Protein AF-A0A7C7U521-F1 (afdb_monomer_lite)

Sequence (117 aa):
MDLGTIIGLVLGFGLIGGTIAATMVNQRLPIVVGAIKFGMQAFFDRSTDKTEMVPLIIDLAAKARKEGLVALEGEQIDDPFMARGVRMGVDGLSPELIKETLAGELAALKNRRPLHF

Structure (mmCIF, N/CA/C/O backbone):
data_AF-A0A7C7U521-F1
#
_entry.id   AF-A0A7C7U521-F1
#
loop_
_atom_site.group_PDB
_atom_site.id
_atom_site.type_symbol
_atom_site.label_atom_id
_atom_site.label_alt_id
_atom_site.label_comp_id
_atom_site.label_asym_id
_atom_site.label_entity_id
_atom_site.label_seq_id
_atom_site.pdbx_PDB_ins_code
_atom_site.Cartn_x
_atom_site.Cartn_y
_atom_site.Cartn_z
_atom_site.occupancy
_atom_site.B_iso_or_equiv
_atom_site.auth_seq_id
_atom_site.auth_comp_id
_atom_site.auth_asym_id
_atom_site.auth_atom_id
_atom_site.pdbx_PDB_model_num
ATOM 1 N N . MET A 1 1 ? 12.905 -4.778 -55.182 1.00 66.88 1 MET A 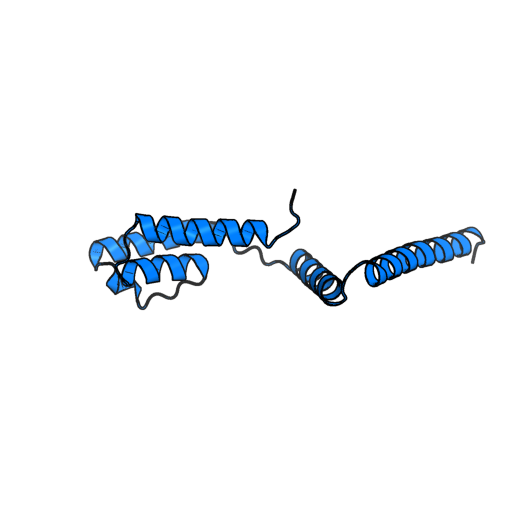N 1
ATOM 2 C CA . MET A 1 1 ? 13.378 -4.142 -53.938 1.00 66.88 1 MET A CA 1
ATOM 3 C C . MET A 1 1 ? 14.299 -3.021 -54.338 1.00 66.88 1 MET A C 1
ATOM 5 O O . MET A 1 1 ? 15.347 -3.268 -54.922 1.00 66.88 1 MET A O 1
ATOM 9 N N . ASP A 1 2 ? 13.847 -1.807 -54.099 1.00 86.50 2 ASP A N 1
ATOM 10 C CA . ASP A 1 2 ? 14.539 -0.575 -54.431 1.00 86.50 2 ASP A CA 1
ATOM 11 C C . ASP A 1 2 ? 15.672 -0.383 -53.414 1.00 86.50 2 ASP A C 1
ATOM 13 O O . ASP A 1 2 ? 15.559 -0.778 -52.250 1.00 86.50 2 ASP A O 1
ATOM 17 N N . LEU A 1 3 ? 16.788 0.210 -53.838 1.00 79.00 3 LEU A N 1
ATOM 18 C CA . LEU A 1 3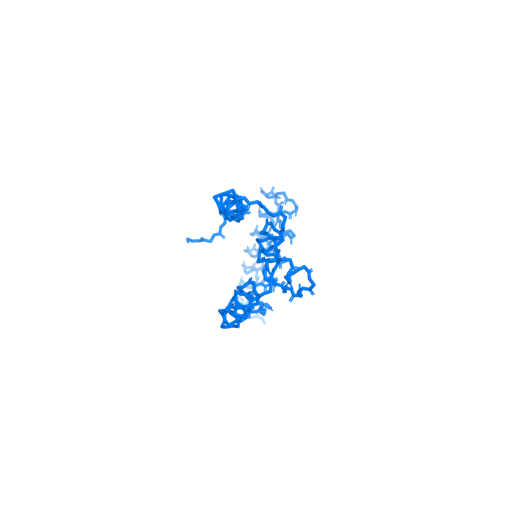 ? 17.966 0.401 -52.983 1.00 79.00 3 LEU A CA 1
ATOM 19 C C . LEU A 1 3 ? 17.623 1.153 -51.679 1.00 79.00 3 LEU A C 1
ATOM 21 O O . LEU A 1 3 ? 18.174 0.852 -50.621 1.00 79.00 3 LEU A O 1
ATOM 25 N N . GLY A 1 4 ? 16.647 2.066 -51.736 1.00 84.25 4 GLY A N 1
ATOM 26 C CA . GLY A 1 4 ? 16.119 2.773 -50.568 1.00 84.25 4 GLY A CA 1
ATOM 27 C C . GLY A 1 4 ? 15.423 1.862 -49.550 1.00 84.25 4 GLY A C 1
ATOM 28 O O . GLY A 1 4 ? 15.596 2.055 -48.348 1.00 84.25 4 GLY A O 1
ATOM 29 N N . THR A 1 5 ? 14.706 0.824 -49.996 1.00 82.62 5 THR A N 1
ATOM 30 C CA . THR A 1 5 ? 14.050 -0.147 -49.103 1.00 82.62 5 THR A CA 1
ATOM 31 C C . THR A 1 5 ? 15.076 -0.995 -48.356 1.00 82.62 5 THR A C 1
ATOM 33 O O . THR A 1 5 ? 14.905 -1.274 -47.173 1.00 82.62 5 THR A O 1
ATOM 36 N N . ILE A 1 6 ? 16.162 -1.385 -49.032 1.00 84.31 6 ILE A N 1
ATOM 37 C CA . ILE A 1 6 ? 17.229 -2.206 -48.442 1.00 84.31 6 ILE A CA 1
ATOM 38 C C . ILE A 1 6 ? 17.965 -1.412 -47.359 1.00 84.31 6 ILE A C 1
ATOM 40 O O . ILE A 1 6 ? 18.149 -1.907 -46.249 1.00 84.31 6 ILE A O 1
ATOM 44 N N . ILE A 1 7 ? 18.326 -0.160 -47.650 1.00 86.06 7 ILE A N 1
ATOM 45 C CA . ILE A 1 7 ? 19.000 0.719 -46.687 1.00 86.06 7 ILE A CA 1
ATOM 46 C C . ILE A 1 7 ? 18.082 1.014 -45.494 1.00 86.06 7 ILE A C 1
ATOM 48 O O . ILE A 1 7 ? 18.517 0.902 -44.350 1.00 86.06 7 ILE A O 1
ATOM 52 N N . GLY A 1 8 ? 16.803 1.318 -45.740 1.00 83.81 8 GLY A N 1
ATOM 53 C CA . GLY A 1 8 ? 15.828 1.546 -44.671 1.00 83.81 8 GLY A CA 1
ATOM 54 C C . GLY A 1 8 ? 15.668 0.339 -43.742 1.00 83.81 8 GLY A C 1
ATOM 55 O O . GLY A 1 8 ? 15.638 0.496 -42.522 1.00 83.81 8 GLY A O 1
ATOM 56 N N . LEU A 1 9 ? 15.636 -0.873 -44.303 1.00 85.94 9 LEU A N 1
ATOM 57 C CA . LEU A 1 9 ? 15.473 -2.106 -43.533 1.00 85.94 9 LEU A CA 1
ATOM 58 C C . LEU A 1 9 ? 16.724 -2.434 -42.706 1.00 85.94 9 LEU A C 1
ATOM 60 O O . LEU A 1 9 ? 16.603 -2.753 -41.524 1.00 85.94 9 LEU A O 1
ATOM 64 N N . VAL A 1 10 ? 17.922 -2.291 -43.283 1.00 87.31 10 VAL A N 1
ATOM 65 C CA . VAL A 1 10 ? 19.196 -2.533 -42.580 1.00 87.31 10 VAL A CA 1
ATOM 66 C C . VAL A 1 10 ? 19.397 -1.543 -41.430 1.00 87.31 10 VAL A C 1
ATOM 68 O O . VAL A 1 10 ? 19.738 -1.954 -40.320 1.00 87.31 10 VAL A O 1
ATOM 71 N N . LEU A 1 11 ? 19.147 -0.250 -41.664 1.00 88.00 11 LEU A N 1
ATOM 72 C CA . LEU A 1 11 ? 19.293 0.780 -40.632 1.00 88.00 11 LEU A CA 1
ATOM 73 C C . LEU A 1 11 ? 18.259 0.619 -39.515 1.00 88.00 11 LEU A C 1
ATOM 75 O O . LEU A 1 11 ? 18.613 0.714 -38.341 1.00 88.00 11 LEU A O 1
ATOM 79 N N . GLY A 1 12 ? 17.003 0.322 -39.862 1.00 86.88 12 GLY A N 1
ATOM 80 C CA . GLY A 1 12 ? 15.947 0.081 -38.880 1.00 86.88 12 GLY A CA 1
ATOM 81 C C . GLY A 1 12 ? 16.266 -1.110 -37.978 1.00 86.88 12 GLY A C 1
ATOM 82 O O . GLY A 1 12 ? 16.224 -0.992 -36.754 1.00 86.88 12 GLY A O 1
ATOM 83 N N . PHE A 1 13 ? 16.660 -2.243 -38.565 1.00 88.25 13 PHE A N 1
ATOM 84 C CA . PHE A 1 13 ? 16.973 -3.446 -37.794 1.00 88.25 13 PHE A CA 1
ATOM 85 C C . PHE A 1 13 ? 18.235 -3.277 -36.938 1.00 88.25 13 PHE A C 1
ATOM 87 O O . PHE A 1 13 ? 18.264 -3.720 -35.791 1.00 88.25 13 PHE A O 1
ATOM 94 N N . GLY A 1 14 ? 19.258 -2.590 -37.456 1.00 87.81 14 GLY A N 1
ATOM 95 C CA . GLY A 1 14 ? 20.489 -2.299 -36.720 1.00 87.81 14 GLY A CA 1
ATOM 96 C C . GLY A 1 14 ? 20.278 -1.348 -35.542 1.00 87.81 14 GLY A C 1
ATOM 97 O O . GLY A 1 14 ? 20.811 -1.586 -34.461 1.00 87.81 14 GLY A O 1
ATOM 98 N N . LEU A 1 15 ? 19.462 -0.304 -35.712 1.00 87.12 15 LEU A N 1
ATOM 99 C CA . LEU A 1 15 ? 19.155 0.649 -34.644 1.00 87.12 15 LEU A CA 1
ATOM 100 C C . LEU A 1 15 ? 18.321 -0.005 -33.531 1.00 87.12 15 LEU A C 1
ATOM 102 O O . LEU A 1 15 ? 18.640 0.133 -32.349 1.00 87.12 15 LEU A O 1
ATOM 106 N N . ILE A 1 16 ? 17.283 -0.761 -33.901 1.00 86.12 16 ILE A N 1
ATOM 107 C CA . ILE A 1 16 ? 16.421 -1.464 -32.940 1.00 86.12 16 ILE A CA 1
ATOM 108 C C . ILE A 1 16 ? 17.210 -2.578 -32.238 1.00 86.12 16 ILE A C 1
ATOM 110 O O . ILE A 1 16 ? 17.218 -2.661 -31.013 1.00 86.12 16 ILE A O 1
ATOM 114 N N . GLY A 1 17 ? 17.947 -3.399 -32.987 1.00 85.00 17 GLY A N 1
ATOM 115 C CA . GLY A 1 17 ? 18.778 -4.459 -32.415 1.00 85.00 17 GLY A CA 1
ATOM 116 C C . GLY A 1 17 ? 19.901 -3.920 -31.524 1.00 85.00 17 GLY A C 1
ATOM 117 O O . GLY A 1 17 ? 20.124 -4.440 -30.433 1.00 85.00 17 GLY A O 1
ATOM 118 N N . GLY A 1 18 ? 20.569 -2.844 -31.946 1.00 84.31 18 GLY A N 1
ATOM 119 C CA . GLY A 1 18 ? 21.657 -2.211 -31.201 1.00 84.31 18 GLY A CA 1
ATOM 120 C C . GLY A 1 18 ? 21.197 -1.591 -29.883 1.00 84.31 18 GLY A C 1
ATOM 121 O O . GLY A 1 18 ? 21.851 -1.771 -28.859 1.00 84.31 18 GLY A O 1
ATOM 122 N N . THR A 1 19 ? 20.043 -0.921 -29.876 1.00 81.38 19 THR A N 1
ATOM 123 C CA . THR A 1 19 ? 19.459 -0.347 -28.652 1.00 81.38 19 THR A CA 1
ATOM 124 C C . THR A 1 19 ? 19.005 -1.426 -27.670 1.00 81.38 19 THR A C 1
ATOM 126 O O . THR A 1 19 ? 19.264 -1.300 -26.472 1.00 81.38 19 THR A O 1
ATOM 129 N N . ILE A 1 20 ? 18.416 -2.526 -28.154 1.00 81.88 20 ILE A N 1
ATOM 130 C CA . ILE A 1 20 ? 18.053 -3.681 -27.317 1.00 81.88 20 ILE A CA 1
ATOM 131 C C . ILE A 1 20 ? 19.310 -4.335 -26.727 1.00 81.88 20 ILE A C 1
ATOM 133 O O . ILE A 1 20 ? 19.381 -4.542 -25.515 1.00 81.88 20 ILE A O 1
ATOM 137 N N . ALA A 1 21 ? 20.326 -4.604 -27.551 1.00 81.75 21 ALA A N 1
ATOM 138 C CA . ALA A 1 21 ? 21.574 -5.227 -27.113 1.00 81.75 21 ALA A CA 1
ATOM 139 C C . ALA A 1 21 ? 22.333 -4.354 -26.099 1.00 81.75 21 ALA A C 1
ATOM 141 O O . ALA A 1 21 ? 22.745 -4.847 -25.049 1.00 81.75 21 ALA A O 1
ATOM 142 N N . ALA A 1 22 ? 22.457 -3.049 -26.359 1.00 80.81 22 ALA A N 1
ATOM 143 C CA . ALA A 1 22 ? 23.081 -2.103 -25.435 1.00 80.81 22 ALA A CA 1
ATOM 144 C C . ALA A 1 22 ? 22.330 -2.036 -24.095 1.00 80.81 22 ALA A C 1
ATOM 146 O O . ALA A 1 22 ? 22.951 -2.004 -23.031 1.00 80.81 22 ALA A O 1
ATOM 147 N N . THR A 1 23 ? 20.995 -2.081 -24.134 1.00 77.12 23 THR A N 1
ATOM 148 C CA . THR A 1 23 ? 20.158 -2.102 -22.927 1.00 77.12 23 THR A CA 1
ATOM 149 C C . THR A 1 23 ? 20.352 -3.396 -22.134 1.00 77.12 23 THR A C 1
ATOM 151 O O . THR A 1 23 ? 20.495 -3.341 -20.915 1.00 77.12 23 THR A O 1
ATOM 154 N N . MET A 1 24 ? 20.427 -4.552 -22.801 1.00 76.00 24 MET A N 1
ATOM 155 C CA . MET A 1 24 ? 20.650 -5.853 -22.155 1.00 76.00 24 MET A CA 1
ATOM 156 C C . MET A 1 24 ? 22.048 -6.008 -21.543 1.00 76.00 24 MET A C 1
ATOM 158 O O . MET A 1 24 ? 22.185 -6.692 -20.534 1.00 76.00 24 MET A O 1
ATOM 162 N N . VAL A 1 25 ? 23.078 -5.388 -22.128 1.00 79.06 25 VAL A N 1
ATOM 163 C CA . VAL A 1 25 ? 24.447 -5.409 -21.578 1.00 79.06 25 VAL A CA 1
ATOM 164 C C . VAL A 1 25 ? 24.581 -4.464 -20.382 1.00 79.06 25 VAL A C 1
ATOM 166 O O . VAL A 1 25 ? 25.272 -4.784 -19.417 1.00 79.06 25 VAL A O 1
ATOM 169 N N . ASN A 1 26 ? 23.916 -3.307 -20.426 1.00 76.81 26 ASN A N 1
ATOM 170 C CA . ASN A 1 26 ? 24.044 -2.275 -19.396 1.00 76.81 26 ASN A CA 1
ATOM 171 C C . ASN A 1 26 ? 23.097 -2.485 -18.197 1.00 76.81 26 ASN A C 1
ATOM 173 O O . ASN A 1 26 ? 23.316 -1.929 -17.123 1.00 76.81 26 ASN A O 1
ATOM 177 N N . GLN A 1 27 ? 22.024 -3.267 -18.359 1.00 75.00 27 GLN A N 1
ATOM 178 C CA . GLN A 1 27 ? 21.024 -3.505 -17.316 1.00 75.00 27 GLN A CA 1
ATOM 179 C C . GLN A 1 27 ? 21.018 -4.961 -16.862 1.00 75.00 27 GLN A C 1
ATOM 181 O O . GLN A 1 27 ? 21.150 -5.893 -17.650 1.00 75.00 27 GLN A O 1
ATOM 186 N N . ARG A 1 28 ? 20.799 -5.179 -15.562 1.00 73.31 28 ARG A N 1
ATOM 187 C CA . ARG A 1 28 ? 20.625 -6.533 -15.025 1.00 73.31 28 ARG A CA 1
ATOM 188 C C . ARG A 1 28 ? 19.392 -7.167 -15.684 1.00 73.31 28 ARG A C 1
ATOM 190 O O . ARG A 1 28 ? 18.325 -6.557 -15.669 1.00 73.31 28 ARG A O 1
ATOM 197 N N . LEU A 1 29 ? 19.511 -8.404 -16.178 1.00 70.50 29 LEU A N 1
ATOM 198 C CA . LEU A 1 29 ? 18.420 -9.175 -16.810 1.00 70.50 29 LEU A CA 1
ATOM 199 C C . LEU A 1 29 ? 17.041 -9.077 -16.108 1.00 70.50 29 LEU A C 1
ATOM 201 O O . LEU A 1 29 ? 16.041 -8.948 -16.817 1.00 70.50 29 LEU A O 1
ATOM 205 N N . PRO A 1 30 ? 16.934 -9.057 -14.760 1.00 71.69 30 PRO A N 1
ATOM 206 C CA . PRO A 1 30 ? 15.646 -8.891 -14.078 1.00 71.69 30 PRO A CA 1
ATOM 207 C C . PRO A 1 30 ? 14.925 -7.570 -14.398 1.00 71.69 30 PRO A C 1
ATOM 209 O O . PRO A 1 30 ? 13.697 -7.527 -14.413 1.00 71.69 30 PRO A O 1
ATOM 212 N N . ILE A 1 31 ? 15.673 -6.498 -14.673 1.00 72.56 31 ILE A N 1
ATOM 213 C CA . ILE A 1 31 ? 15.139 -5.159 -14.964 1.00 72.56 31 ILE A CA 1
ATOM 214 C C . ILE A 1 31 ? 14.502 -5.136 -16.357 1.00 72.56 31 ILE A C 1
ATOM 216 O O . ILE A 1 31 ? 13.408 -4.603 -16.521 1.00 72.56 31 ILE A O 1
ATOM 220 N N . VAL A 1 32 ? 15.144 -5.769 -17.345 1.00 78.19 32 VAL A N 1
ATOM 221 C CA . VAL A 1 32 ? 14.653 -5.834 -18.734 1.00 78.19 32 VAL A CA 1
ATOM 222 C C . VAL A 1 32 ? 13.343 -6.620 -18.815 1.00 78.19 32 VAL A C 1
ATOM 224 O O . VAL A 1 32 ? 12.377 -6.163 -19.423 1.00 78.19 32 VAL A O 1
ATOM 227 N N . VAL A 1 33 ? 13.273 -7.773 -18.143 1.00 77.75 33 VAL A N 1
ATOM 228 C CA . VAL A 1 33 ? 12.045 -8.585 -18.077 1.00 77.75 33 VAL A CA 1
ATOM 229 C C . VAL A 1 33 ? 10.923 -7.832 -17.355 1.00 77.75 33 VAL A C 1
ATOM 231 O O . VAL A 1 33 ? 9.777 -7.847 -17.807 1.00 77.75 33 VAL A O 1
ATOM 234 N N . GLY A 1 34 ? 11.250 -7.124 -16.268 1.00 76.88 34 GLY A N 1
ATOM 235 C CA . GLY A 1 34 ? 10.307 -6.245 -15.577 1.00 76.88 34 GLY A CA 1
ATOM 236 C C . GLY A 1 34 ? 9.755 -5.154 -16.496 1.00 76.88 34 GLY A C 1
ATOM 237 O O . GLY A 1 34 ? 8.542 -4.982 -16.571 1.00 76.88 34 GLY A O 1
ATOM 238 N N . ALA A 1 35 ? 10.619 -4.469 -17.246 1.00 76.06 35 ALA A N 1
ATOM 239 C CA . ALA A 1 35 ? 10.234 -3.390 -18.155 1.00 76.06 35 ALA A CA 1
ATOM 240 C C . ALA A 1 35 ? 9.270 -3.851 -19.261 1.00 76.06 35 ALA A C 1
ATOM 242 O O . ALA A 1 35 ? 8.288 -3.163 -19.532 1.00 76.06 35 ALA A O 1
ATOM 243 N N . ILE A 1 36 ? 9.485 -5.033 -19.850 1.00 79.50 36 ILE A N 1
ATOM 244 C CA . ILE A 1 36 ? 8.562 -5.606 -20.848 1.00 79.50 36 ILE A CA 1
ATOM 245 C C . ILE A 1 36 ? 7.194 -5.896 -20.217 1.00 79.50 36 ILE A C 1
ATOM 247 O O . ILE A 1 36 ? 6.160 -5.565 -20.796 1.00 79.50 36 ILE A O 1
ATOM 251 N N . LYS A 1 37 ? 7.176 -6.472 -19.007 1.00 76.88 37 LYS A N 1
ATOM 252 C CA . LYS A 1 37 ? 5.934 -6.756 -18.274 1.00 76.88 37 LYS A CA 1
ATOM 253 C C . LYS A 1 37 ? 5.167 -5.475 -17.935 1.00 76.88 37 LYS A C 1
ATOM 255 O O . LYS A 1 37 ? 3.954 -5.439 -18.118 1.00 76.88 37 LYS A O 1
ATOM 260 N N . PHE A 1 38 ? 5.857 -4.429 -17.481 1.00 73.00 38 PHE A N 1
ATOM 261 C CA . PHE A 1 38 ? 5.244 -3.125 -17.214 1.00 73.00 38 PHE A CA 1
ATOM 262 C C . PHE A 1 38 ? 4.749 -2.446 -18.490 1.00 73.00 38 PHE A C 1
ATOM 264 O O . PHE A 1 38 ? 3.662 -1.882 -18.480 1.00 73.00 38 PHE A O 1
ATOM 271 N N . GLY A 1 39 ? 5.502 -2.537 -19.590 1.00 79.19 39 GLY A N 1
ATOM 272 C CA . GLY A 1 39 ? 5.074 -2.030 -20.892 1.00 79.19 39 GLY A CA 1
ATOM 273 C C . GLY A 1 39 ? 3.775 -2.692 -21.345 1.00 79.19 39 GLY A C 1
ATOM 274 O O . GLY A 1 39 ? 2.803 -2.005 -21.634 1.00 79.19 39 GLY A O 1
ATOM 275 N N . MET A 1 40 ? 3.719 -4.025 -21.303 1.00 76.25 40 MET A N 1
ATOM 276 C CA . MET A 1 40 ? 2.491 -4.781 -21.567 1.00 76.25 40 MET A CA 1
ATOM 277 C C . MET A 1 40 ? 1.351 -4.352 -20.636 1.00 76.25 40 MET A C 1
ATOM 279 O O . MET A 1 40 ? 0.248 -4.097 -21.102 1.00 76.25 40 MET A O 1
ATOM 283 N N . GLN A 1 41 ? 1.610 -4.216 -19.334 1.00 73.94 41 GLN A N 1
ATOM 284 C CA . GLN A 1 41 ? 0.594 -3.768 -18.385 1.00 73.94 41 GLN A CA 1
ATOM 285 C C . GLN A 1 41 ? 0.068 -2.367 -18.717 1.00 73.94 41 GLN A C 1
ATOM 287 O O . GLN A 1 41 ? -1.133 -2.175 -18.659 1.00 73.94 41 GLN A O 1
ATOM 292 N N . ALA A 1 42 ? 0.917 -1.422 -19.125 1.00 75.44 42 ALA A N 1
ATOM 293 C CA . ALA A 1 42 ? 0.497 -0.072 -19.502 1.00 75.44 42 ALA A CA 1
ATOM 294 C C . ALA A 1 42 ? -0.379 -0.045 -20.769 1.00 75.44 42 ALA A C 1
ATOM 296 O O . ALA A 1 42 ? -1.294 0.767 -20.862 1.00 75.44 42 ALA A O 1
ATOM 297 N N . PHE A 1 43 ? -0.131 -0.941 -21.731 1.00 75.88 43 PHE A N 1
ATOM 298 C CA . PHE A 1 43 ? -0.975 -1.081 -22.926 1.00 75.88 43 PHE A CA 1
ATOM 299 C C . PHE A 1 43 ? -2.313 -1.781 -22.648 1.00 75.88 43 PHE A C 1
ATOM 301 O O . PHE A 1 43 ? -3.278 -1.552 -23.373 1.00 75.88 43 PHE A O 1
ATOM 308 N N . PHE A 1 44 ? -2.375 -2.626 -21.617 1.00 69.75 44 PHE A N 1
ATOM 309 C CA . PHE A 1 44 ? -3.564 -3.398 -21.244 1.00 69.75 44 PHE A CA 1
ATOM 310 C C . PHE A 1 44 ? -4.245 -2.902 -19.961 1.00 69.75 44 PHE A C 1
ATOM 312 O O . PHE A 1 44 ? -5.138 -3.587 -19.455 1.00 69.75 44 PHE A O 1
ATOM 319 N N . ASP A 1 45 ? -3.829 -1.759 -19.410 1.00 59.94 45 ASP A N 1
ATOM 320 C CA . ASP A 1 45 ? -4.224 -1.374 -18.059 1.00 59.94 45 ASP A CA 1
ATOM 321 C C . ASP A 1 45 ? -5.734 -1.136 -17.998 1.00 59.94 45 ASP A C 1
ATOM 323 O O . ASP A 1 45 ? -6.283 -0.221 -18.620 1.00 59.94 45 ASP A O 1
ATOM 327 N N . ARG A 1 46 ? -6.419 -1.977 -17.220 1.00 55.22 46 ARG A N 1
ATOM 328 C CA . ARG A 1 46 ? -7.760 -1.669 -16.740 1.00 55.22 46 ARG A CA 1
ATOM 329 C C . ARG A 1 46 ? -7.561 -0.626 -15.659 1.00 55.22 46 ARG A C 1
ATOM 331 O O . ARG A 1 46 ? -7.289 -0.981 -14.518 1.00 55.22 46 ARG A O 1
ATOM 338 N N . SER A 1 47 ? -7.665 0.645 -16.033 1.00 55.78 47 SER A N 1
ATOM 339 C CA . SER A 1 47 ? -7.796 1.741 -15.077 1.00 55.78 47 SER A CA 1
ATOM 340 C C . SER A 1 47 ? -8.856 1.349 -14.049 1.00 55.78 47 SER A C 1
ATOM 342 O O . SER A 1 47 ? -10.041 1.369 -14.372 1.00 55.78 47 SER A O 1
ATOM 344 N N . THR A 1 48 ? -8.443 0.959 -12.839 1.00 55.56 48 THR A N 1
ATOM 345 C CA . THR A 1 48 ? -9.353 0.811 -11.702 1.00 55.56 48 THR A CA 1
ATOM 346 C C . THR A 1 48 ? -10.105 2.125 -11.593 1.00 55.56 48 THR A C 1
ATOM 348 O O . THR A 1 48 ? -9.483 3.181 -11.432 1.00 55.56 48 THR A O 1
ATOM 351 N N . ASP A 1 49 ? -11.415 2.076 -11.806 1.00 57.75 49 ASP A N 1
ATOM 352 C CA . ASP A 1 49 ? -12.237 3.266 -11.923 1.00 57.75 49 ASP A CA 1
ATOM 353 C C . ASP A 1 49 ? -12.224 3.994 -10.576 1.00 57.75 49 ASP A C 1
ATOM 355 O O . ASP A 1 49 ? -12.855 3.585 -9.602 1.00 57.75 49 ASP A O 1
ATOM 359 N N . LYS A 1 50 ? -11.429 5.066 -10.492 1.00 61.16 50 LYS A N 1
ATOM 360 C CA . LYS A 1 50 ? -11.249 5.852 -9.261 1.00 61.16 50 LYS A CA 1
ATOM 361 C C . LYS A 1 50 ? -12.577 6.428 -8.758 1.00 61.16 50 LYS A C 1
ATOM 363 O O . LYS A 1 50 ? -12.661 6.839 -7.602 1.00 61.16 50 LYS A O 1
ATOM 368 N N . THR A 1 51 ? -13.588 6.461 -9.622 1.00 68.00 51 THR A N 1
ATOM 369 C CA . THR A 1 51 ? -14.926 6.987 -9.369 1.00 68.00 51 THR A CA 1
ATOM 370 C C . THR A 1 51 ? -15.676 6.188 -8.300 1.00 68.00 51 THR A C 1
ATOM 372 O O . THR A 1 51 ? -16.396 6.784 -7.502 1.00 68.00 51 THR A O 1
ATOM 375 N N . GLU A 1 52 ? -15.460 4.872 -8.200 1.00 75.81 52 GLU A N 1
ATOM 376 C CA . GLU A 1 52 ? -16.182 4.022 -7.234 1.00 75.81 52 GLU A CA 1
ATOM 377 C C . GLU A 1 52 ? -15.565 4.023 -5.827 1.00 75.81 52 GLU A C 1
ATOM 379 O O . GLU A 1 52 ? -16.165 3.556 -4.862 1.00 75.81 52 GLU A O 1
ATOM 384 N N . MET A 1 53 ? -14.383 4.618 -5.664 1.00 80.38 53 MET A N 1
ATOM 385 C CA . MET A 1 53 ? -13.659 4.573 -4.396 1.00 80.38 53 MET A CA 1
ATOM 386 C C . MET A 1 53 ? -14.248 5.511 -3.331 1.00 80.38 53 MET A C 1
ATOM 388 O O . MET A 1 53 ? -14.261 5.183 -2.149 1.00 80.38 53 MET A O 1
ATOM 392 N N . VAL A 1 54 ? -14.762 6.677 -3.733 1.00 85.56 54 VAL A N 1
ATOM 393 C CA . VAL A 1 54 ? -15.399 7.638 -2.813 1.00 85.56 54 VAL A CA 1
ATOM 394 C C . VAL A 1 54 ? -16.664 7.073 -2.150 1.00 85.56 54 VAL A C 1
ATOM 396 O O . VAL A 1 54 ? -16.735 7.133 -0.920 1.00 85.56 54 VAL A O 1
ATOM 399 N N . PRO A 1 55 ? -17.653 6.528 -2.891 1.00 87.88 55 PRO A N 1
ATOM 400 C CA . PRO A 1 55 ? -18.853 5.970 -2.269 1.00 87.88 55 PRO A CA 1
ATOM 401 C C . PRO A 1 55 ? -18.533 4.802 -1.326 1.00 87.88 55 PRO A C 1
ATOM 403 O O . PRO A 1 55 ? -19.079 4.762 -0.227 1.00 87.88 55 PRO A O 1
ATOM 406 N N . LEU A 1 56 ? -17.564 3.945 -1.673 1.00 86.81 56 LEU A N 1
ATOM 407 C CA . LEU A 1 56 ? -17.108 2.864 -0.793 1.00 86.81 56 LEU A CA 1
ATOM 408 C C . LEU A 1 56 ? -16.607 3.383 0.568 1.00 86.81 56 LEU A C 1
ATOM 410 O O . LEU A 1 56 ? -16.984 2.854 1.612 1.00 86.81 56 LEU A O 1
ATOM 414 N N . ILE A 1 57 ? -15.790 4.445 0.587 1.00 87.69 57 ILE A N 1
ATOM 415 C CA . ILE A 1 57 ? -15.299 5.040 1.845 1.00 87.69 57 ILE A CA 1
ATOM 416 C C . ILE A 1 57 ? -16.461 5.568 2.694 1.00 87.69 57 ILE A C 1
ATOM 418 O O . ILE A 1 57 ? -16.448 5.416 3.918 1.00 87.69 57 ILE A O 1
ATOM 422 N N . ILE A 1 58 ? -17.449 6.207 2.062 1.00 90.62 58 ILE A N 1
ATOM 423 C CA . ILE A 1 58 ? -18.616 6.761 2.760 1.00 90.62 58 ILE A CA 1
ATOM 424 C C . ILE A 1 58 ? -19.418 5.637 3.422 1.00 90.62 58 ILE A C 1
ATOM 426 O O . ILE A 1 58 ? -19.775 5.765 4.596 1.00 90.62 58 ILE A O 1
ATOM 430 N N . ASP A 1 59 ? -19.643 4.531 2.715 1.00 90.06 59 ASP A N 1
ATOM 431 C CA . ASP A 1 59 ? -20.382 3.380 3.237 1.00 90.06 59 ASP A CA 1
ATOM 432 C C . ASP A 1 59 ? -19.647 2.711 4.404 1.00 90.06 59 ASP A C 1
ATOM 434 O O . ASP A 1 59 ? -20.241 2.482 5.463 1.00 90.06 59 ASP A O 1
ATOM 438 N N . LEU A 1 60 ? -18.335 2.490 4.269 1.00 88.94 60 LEU A N 1
ATOM 439 C CA . LEU A 1 60 ? -17.499 1.944 5.344 1.00 88.94 60 LEU A CA 1
ATOM 440 C C . LEU A 1 60 ? -17.504 2.856 6.583 1.00 88.94 60 LEU A C 1
ATOM 442 O O . LEU A 1 60 ? -17.665 2.381 7.709 1.00 88.94 60 LEU A O 1
ATOM 446 N N . ALA A 1 61 ? -17.396 4.176 6.399 1.00 89.75 61 ALA A N 1
ATOM 447 C CA . ALA A 1 61 ? -17.449 5.141 7.498 1.00 89.75 61 ALA A CA 1
ATOM 448 C C . ALA A 1 61 ? -18.831 5.183 8.175 1.00 89.75 61 ALA A C 1
ATOM 450 O O . ALA A 1 61 ? -18.928 5.295 9.401 1.00 89.75 61 ALA A O 1
ATOM 451 N N . ALA A 1 62 ? -19.909 5.073 7.394 1.00 91.06 62 ALA A N 1
ATOM 452 C CA . ALA A 1 62 ? -21.268 5.016 7.915 1.00 91.06 62 ALA A CA 1
ATOM 453 C C . ALA A 1 62 ? -21.497 3.754 8.762 1.00 91.06 62 ALA A C 1
ATOM 455 O O . ALA A 1 62 ? -22.099 3.852 9.836 1.00 91.06 62 ALA A O 1
ATOM 456 N N . LYS A 1 63 ? -20.982 2.599 8.321 1.00 89.75 63 LYS A N 1
ATOM 457 C CA . LYS A 1 63 ? -21.011 1.342 9.083 1.00 89.75 63 LYS A CA 1
ATOM 458 C C . LYS A 1 63 ? -20.220 1.453 10.383 1.00 89.75 63 LYS A C 1
ATOM 460 O O . LYS A 1 63 ? -20.775 1.217 11.455 1.00 89.75 63 LYS A O 1
ATOM 465 N N . ALA A 1 64 ? -18.980 1.940 10.304 1.00 90.06 64 ALA A N 1
ATOM 466 C CA . ALA A 1 64 ? -18.113 2.135 11.465 1.00 90.06 64 ALA A CA 1
ATOM 467 C C . ALA A 1 64 ? -18.749 3.035 12.534 1.00 90.06 64 ALA A C 1
ATOM 469 O O . ALA A 1 64 ? -18.617 2.784 13.729 1.00 90.06 64 ALA A O 1
ATOM 470 N N . ARG A 1 65 ? -19.473 4.082 12.118 1.00 90.56 65 ARG A N 1
ATOM 471 C CA . ARG A 1 65 ? -20.159 4.996 13.042 1.00 90.56 65 ARG A CA 1
ATOM 472 C C . ARG A 1 65 ? -21.359 4.354 13.742 1.00 90.56 65 ARG A C 1
ATOM 474 O O . ARG A 1 65 ? -21.658 4.732 14.872 1.00 90.56 65 ARG A O 1
ATOM 481 N N . LYS A 1 66 ? -22.082 3.459 13.065 1.00 89.44 66 LYS A N 1
ATOM 482 C CA . LYS A 1 66 ? -23.298 2.825 13.599 1.00 89.44 66 LYS A CA 1
ATOM 483 C C . LYS A 1 66 ? -22.988 1.617 14.475 1.00 89.44 66 LYS A C 1
ATOM 485 O O . LYS A 1 66 ? -23.599 1.464 15.525 1.00 89.44 66 LYS A O 1
ATOM 490 N N . GLU A 1 67 ? -22.065 0.775 14.027 1.00 87.38 67 GLU A N 1
ATOM 491 C CA . GLU A 1 67 ? -21.815 -0.557 14.594 1.00 87.38 67 GLU A CA 1
ATOM 492 C C . GLU A 1 67 ? -20.427 -0.663 15.254 1.00 87.38 67 GLU A C 1
ATOM 494 O O . GLU A 1 67 ? -20.140 -1.636 15.946 1.00 87.38 67 GLU A O 1
ATOM 499 N N . GLY A 1 68 ? -19.579 0.360 15.097 1.00 84.94 68 GLY A N 1
ATOM 500 C CA . GLY A 1 68 ? -18.194 0.369 15.568 1.00 84.94 68 GLY A CA 1
ATOM 501 C C . GLY A 1 68 ? -17.206 -0.162 14.525 1.00 84.94 68 GLY A C 1
ATOM 502 O O . GLY A 1 68 ? -17.588 -0.700 13.489 1.00 84.94 68 GLY A O 1
ATOM 503 N N . LEU A 1 69 ? -15.906 -0.013 14.801 1.00 85.19 69 LEU A N 1
ATOM 504 C CA . LEU A 1 69 ? -14.827 -0.435 13.891 1.00 85.19 69 LEU A CA 1
ATOM 505 C C . LEU A 1 69 ? -14.826 -1.949 13.631 1.00 85.19 69 LEU A C 1
ATOM 507 O O . LEU A 1 69 ? -14.578 -2.362 12.506 1.00 85.19 69 LEU A O 1
ATOM 511 N N . VAL A 1 70 ? -15.183 -2.761 14.631 1.00 84.62 70 VAL A N 1
ATOM 512 C CA . VAL A 1 70 ? -15.234 -4.236 14.542 1.00 84.62 70 VAL A CA 1
ATOM 513 C C . VAL A 1 70 ? -16.200 -4.723 13.455 1.00 84.62 70 VAL A C 1
ATOM 515 O O . VAL A 1 70 ? -15.969 -5.757 12.837 1.00 84.62 70 VAL A O 1
ATOM 518 N N . ALA A 1 71 ? -17.244 -3.950 13.137 1.00 85.31 71 ALA A N 1
ATOM 519 C CA . ALA A 1 71 ? -18.182 -4.282 12.063 1.00 85.31 71 ALA A CA 1
ATOM 520 C C . ALA A 1 71 ? -17.529 -4.338 10.669 1.00 85.31 71 ALA A C 1
ATOM 522 O O . ALA A 1 71 ? -18.115 -4.874 9.729 1.00 85.31 71 ALA A O 1
ATOM 523 N N . LEU A 1 72 ? -16.316 -3.794 10.532 1.00 87.44 72 LEU A N 1
ATOM 524 C CA . LEU A 1 72 ? -15.545 -3.807 9.295 1.00 87.44 72 LEU A CA 1
ATOM 525 C C . LEU A 1 72 ? -14.657 -5.055 9.132 1.00 87.44 72 LEU A C 1
ATOM 527 O O . LEU A 1 72 ? -14.079 -5.227 8.064 1.00 87.44 72 LEU A O 1
ATOM 531 N N . GLU A 1 73 ? -14.551 -5.943 10.131 1.00 85.25 73 GLU A N 1
ATOM 532 C CA . GLU A 1 73 ? -13.727 -7.168 10.048 1.00 85.25 73 GLU A CA 1
ATOM 533 C C . GLU A 1 73 ? -14.129 -8.097 8.895 1.00 85.25 73 GLU A C 1
ATOM 535 O O . GLU A 1 73 ? -13.276 -8.736 8.277 1.00 85.25 73 GLU A O 1
ATOM 540 N N . GLY A 1 74 ? -15.431 -8.173 8.611 1.00 80.25 74 GLY A N 1
ATOM 541 C CA . GLY A 1 74 ? -16.000 -9.048 7.586 1.00 80.25 74 GLY A CA 1
ATOM 542 C C . GLY A 1 74 ? -16.166 -8.405 6.210 1.00 80.25 74 GLY A C 1
ATOM 543 O O . GLY A 1 74 ? -16.648 -9.074 5.297 1.00 80.25 74 GLY A O 1
ATOM 544 N N . GLU A 1 75 ? -15.812 -7.127 6.048 1.00 85.06 75 GLU A N 1
ATOM 545 C CA . GLU A 1 75 ? -15.998 -6.417 4.781 1.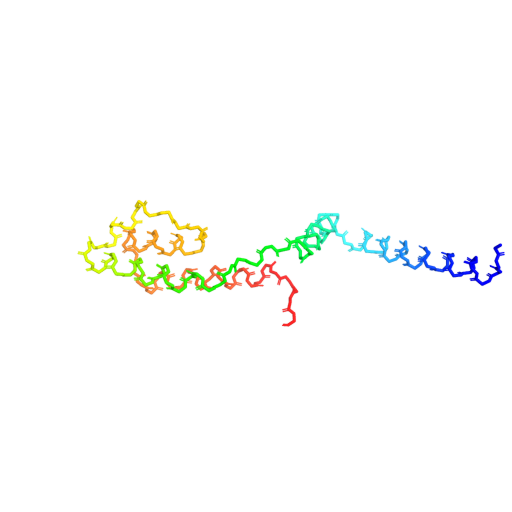00 85.06 75 GLU A CA 1
ATOM 546 C C . GLU A 1 75 ? -14.933 -6.795 3.748 1.00 85.06 75 GLU A C 1
ATOM 548 O O . GLU A 1 75 ? -13.730 -6.818 4.028 1.00 85.06 75 GLU A O 1
ATOM 553 N N . GLN A 1 76 ? -15.380 -7.072 2.521 1.00 82.88 76 GLN A N 1
ATOM 554 C CA . GLN A 1 76 ? -14.477 -7.306 1.398 1.00 82.88 76 GLN A CA 1
ATOM 555 C C . GLN A 1 76 ? -14.110 -5.966 0.772 1.00 82.88 76 GLN A C 1
ATOM 557 O O . GLN A 1 76 ? -14.919 -5.322 0.112 1.00 82.88 76 GLN A O 1
ATOM 562 N N . ILE A 1 77 ? -12.870 -5.544 1.005 1.00 86.75 77 ILE A N 1
ATOM 563 C CA . ILE A 1 77 ? -12.305 -4.323 0.437 1.00 86.75 77 ILE A CA 1
ATOM 564 C C . ILE A 1 77 ? -11.318 -4.736 -0.653 1.00 86.75 77 ILE A C 1
ATOM 566 O O . ILE A 1 77 ? -10.271 -5.313 -0.354 1.00 86.75 77 ILE A O 1
ATOM 570 N N . ASP A 1 78 ? -11.661 -4.438 -1.906 1.00 83.38 78 ASP A N 1
ATOM 571 C CA . ASP A 1 78 ? -10.867 -4.825 -3.079 1.00 83.38 78 ASP A CA 1
ATOM 572 C C . ASP A 1 78 ? -9.506 -4.127 -3.128 1.00 83.38 78 ASP A C 1
ATOM 574 O O . ASP A 1 78 ? -8.507 -4.722 -3.539 1.00 83.38 78 ASP A O 1
ATO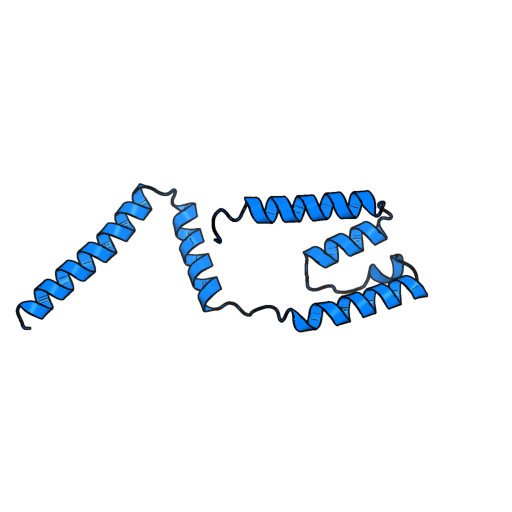M 578 N N . ASP A 1 79 ? -9.449 -2.862 -2.698 1.00 83.62 79 ASP A N 1
ATOM 579 C CA . ASP A 1 79 ? -8.198 -2.120 -2.664 1.00 83.62 79 ASP A CA 1
ATOM 580 C C . ASP A 1 79 ? -7.329 -2.572 -1.472 1.00 83.62 79 ASP A C 1
ATOM 582 O O . ASP A 1 79 ? -7.684 -2.359 -0.305 1.00 83.62 79 ASP A O 1
ATOM 586 N N . PRO A 1 80 ? -6.146 -3.162 -1.728 1.00 85.44 80 PRO A N 1
ATOM 587 C CA . PRO A 1 80 ? -5.315 -3.719 -0.670 1.00 85.44 80 PRO A CA 1
ATOM 588 C C . PRO A 1 80 ? -4.709 -2.648 0.246 1.00 85.44 80 PRO A C 1
ATOM 590 O O . PRO A 1 80 ? -4.277 -2.983 1.350 1.00 85.44 80 PRO A O 1
ATOM 593 N N . PHE A 1 81 ? -4.630 -1.385 -0.187 1.00 87.00 81 PHE A N 1
ATOM 594 C CA . PHE A 1 81 ? -4.140 -0.283 0.642 1.00 87.00 81 PHE A CA 1
ATOM 595 C C . PHE A 1 81 ? -5.217 0.170 1.641 1.00 87.00 81 PHE A C 1
ATOM 597 O O . PHE A 1 81 ? -4.935 0.287 2.834 1.00 87.00 81 PHE A O 1
ATOM 604 N N . MET A 1 82 ? -6.467 0.313 1.198 1.00 88.06 82 MET A N 1
ATOM 605 C CA . MET A 1 82 ? -7.614 0.582 2.067 1.00 88.06 82 MET A CA 1
ATOM 606 C C . MET A 1 82 ? -7.877 -0.550 3.053 1.00 88.06 82 MET A C 1
ATOM 608 O O . MET A 1 82 ? -8.057 -0.287 4.242 1.00 88.06 82 MET A O 1
ATOM 612 N N . ALA A 1 83 ? -7.840 -1.804 2.591 1.00 89.62 83 ALA A N 1
ATOM 613 C CA . ALA A 1 83 ? -8.042 -2.968 3.448 1.00 89.62 83 ALA A CA 1
ATOM 614 C C . ALA A 1 83 ? -7.052 -2.991 4.624 1.00 89.62 83 ALA A C 1
ATOM 616 O O . ALA A 1 83 ? -7.431 -3.307 5.751 1.00 89.62 83 ALA A O 1
ATOM 617 N N . ARG A 1 84 ? -5.786 -2.610 4.389 1.00 90.56 84 ARG A N 1
ATOM 618 C CA . ARG A 1 84 ? -4.784 -2.474 5.458 1.00 90.56 84 ARG A CA 1
ATOM 619 C C . ARG A 1 84 ? -5.156 -1.383 6.456 1.00 90.56 84 ARG A C 1
ATOM 621 O O . ARG A 1 84 ? -5.164 -1.657 7.650 1.00 90.56 84 ARG A O 1
ATOM 628 N N . GLY A 1 85 ? -5.499 -0.183 5.987 1.00 90.38 85 GLY A N 1
ATOM 629 C CA . GLY A 1 85 ? -5.880 0.923 6.872 1.00 90.38 85 GLY A CA 1
ATOM 630 C C . GLY A 1 85 ? -7.091 0.602 7.752 1.00 90.38 85 GLY A C 1
ATOM 631 O O . GLY A 1 85 ? -7.081 0.900 8.944 1.00 90.38 85 GLY A O 1
ATOM 632 N N . VAL A 1 86 ? -8.103 -0.063 7.187 1.00 91.06 86 VAL A N 1
ATOM 633 C CA . VAL A 1 86 ? -9.294 -0.499 7.930 1.00 91.06 86 VAL A CA 1
ATOM 634 C C . VAL A 1 86 ? -8.946 -1.555 8.978 1.00 91.06 86 VAL A C 1
ATOM 636 O O . VAL A 1 86 ? -9.348 -1.403 10.128 1.00 91.06 86 VAL A O 1
ATOM 639 N N . ARG A 1 87 ? -8.141 -2.569 8.631 1.00 90.56 87 ARG A N 1
ATOM 640 C CA . ARG A 1 87 ? -7.674 -3.590 9.588 1.00 90.56 87 ARG A CA 1
ATOM 641 C C . ARG A 1 87 ? -6.892 -2.982 10.747 1.00 90.56 87 ARG A C 1
ATOM 643 O O . ARG A 1 87 ? -7.175 -3.292 11.890 1.00 90.56 87 ARG A O 1
ATOM 650 N N . MET A 1 88 ? -5.996 -2.039 10.470 1.00 91.12 88 MET A N 1
ATOM 651 C CA . MET A 1 88 ? -5.262 -1.328 11.520 1.00 91.12 88 MET A CA 1
ATOM 652 C C . MET A 1 88 ? -6.184 -0.542 12.469 1.00 91.12 88 MET A C 1
ATOM 654 O O . MET A 1 88 ? -5.893 -0.419 13.657 1.00 91.12 88 MET A O 1
ATOM 658 N N . GLY A 1 89 ? -7.291 -0.005 11.947 1.00 89.75 89 GLY A N 1
ATOM 659 C CA . GLY A 1 89 ? -8.328 0.638 12.755 1.00 89.75 89 GLY A CA 1
ATOM 660 C C . GLY A 1 89 ? -9.120 -0.357 13.606 1.00 89.75 89 GLY A C 1
ATOM 661 O O . GLY A 1 89 ? -9.384 -0.077 14.773 1.00 89.75 89 GLY A O 1
ATOM 662 N N . VAL A 1 90 ? -9.461 -1.523 13.049 1.00 90.69 90 VAL A N 1
ATOM 663 C CA . VAL A 1 90 ? -10.066 -2.650 13.783 1.00 90.69 90 VAL A CA 1
ATOM 664 C C . VAL A 1 90 ? -9.150 -3.122 14.914 1.00 90.69 90 VAL A C 1
ATOM 666 O O . VAL A 1 90 ? -9.615 -3.295 16.037 1.00 90.69 90 VAL A O 1
ATOM 669 N N . ASP A 1 91 ? -7.848 -3.238 14.643 1.00 90.25 91 ASP A N 1
ATOM 670 C CA . ASP A 1 91 ? -6.813 -3.630 15.607 1.00 90.25 91 ASP A CA 1
ATOM 671 C C . ASP A 1 91 ? -6.620 -2.592 16.737 1.00 90.25 91 ASP A C 1
ATOM 673 O O . ASP A 1 91 ? -5.856 -2.818 17.677 1.00 90.25 91 ASP A O 1
ATOM 677 N N . GLY A 1 92 ? -7.304 -1.442 16.666 1.00 88.06 92 GLY A N 1
ATOM 678 C CA . GLY A 1 92 ? -7.306 -0.418 17.709 1.00 88.06 92 GLY A CA 1
ATOM 679 C C . GLY A 1 92 ? -6.051 0.455 17.736 1.00 88.06 92 GLY A C 1
ATOM 680 O O . GLY A 1 92 ? -5.760 1.075 18.761 1.00 88.06 92 GLY A O 1
ATOM 681 N N . LEU A 1 93 ? -5.294 0.516 16.635 1.00 90.56 93 LEU A N 1
ATOM 682 C CA . LEU A 1 93 ? -4.133 1.401 16.531 1.00 90.56 93 LEU A CA 1
ATOM 683 C C . LEU A 1 93 ? -4.562 2.875 16.546 1.00 90.56 93 LEU A C 1
ATOM 685 O O . LEU A 1 93 ? -5.645 3.239 16.085 1.00 90.56 93 LEU A O 1
ATOM 689 N N . SER A 1 94 ? -3.694 3.748 17.067 1.00 93.25 94 SER A N 1
ATOM 690 C CA . SER A 1 94 ? -3.997 5.178 17.112 1.00 93.25 94 SER A CA 1
ATOM 691 C C . SER A 1 94 ? -4.081 5.774 15.699 1.00 93.25 94 SER A C 1
ATOM 693 O O . SER A 1 94 ? -3.309 5.381 14.815 1.00 93.25 94 SER A O 1
ATOM 695 N N . PRO A 1 95 ? -4.967 6.760 15.464 1.00 89.75 95 PRO A N 1
ATOM 696 C CA . PRO A 1 95 ? -5.090 7.423 14.166 1.00 89.75 95 PRO A CA 1
ATOM 697 C C . PRO A 1 95 ? -3.760 7.981 13.642 1.00 89.75 95 PRO A C 1
ATOM 699 O O . PRO A 1 95 ? -3.489 7.929 12.441 1.00 89.75 95 PRO A O 1
ATOM 702 N N . GLU A 1 96 ? -2.912 8.486 14.540 1.00 94.19 96 GLU A N 1
ATOM 703 C CA . GLU A 1 96 ? -1.590 9.022 14.221 1.00 94.19 96 GLU A CA 1
ATOM 704 C C . GLU A 1 96 ? -0.659 7.934 13.678 1.00 94.19 96 GLU A C 1
ATOM 706 O O . GLU A 1 96 ? -0.031 8.139 12.638 1.00 94.19 96 GLU A O 1
ATOM 711 N N . LEU A 1 97 ? -0.621 6.764 14.325 1.00 92.50 97 LEU A N 1
ATOM 712 C CA . LEU A 1 97 ? 0.228 5.646 13.913 1.00 92.50 97 LEU A CA 1
ATOM 713 C C . LEU A 1 97 ? 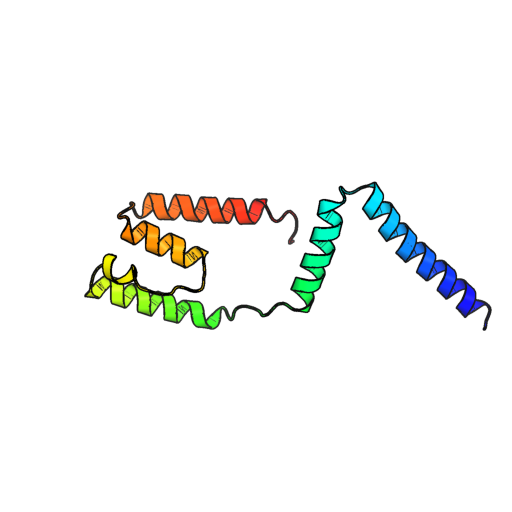-0.249 5.033 12.592 1.00 92.50 97 LEU A C 1
ATOM 715 O O . LEU A 1 97 ? 0.568 4.704 11.730 1.00 92.50 97 LEU A O 1
ATOM 719 N N . ILE A 1 98 ? -1.567 4.917 12.404 1.00 93.12 98 ILE A N 1
ATOM 720 C CA . ILE A 1 98 ? -2.160 4.466 11.136 1.00 93.12 98 ILE A CA 1
ATOM 721 C C . ILE A 1 98 ? -1.731 5.403 10.008 1.00 93.12 98 ILE A C 1
ATOM 723 O O . ILE A 1 98 ? -1.244 4.957 8.966 1.00 93.12 98 ILE A O 1
ATOM 727 N N . LYS A 1 99 ? -1.864 6.716 10.226 1.00 93.19 99 LYS A N 1
ATOM 728 C CA . LYS A 1 99 ? -1.493 7.733 9.244 1.00 93.19 99 LYS A CA 1
ATOM 729 C C . LYS A 1 99 ? -0.001 7.705 8.928 1.00 93.19 99 LYS A C 1
ATOM 731 O O . LYS A 1 99 ? 0.354 7.776 7.755 1.00 93.19 99 LYS A O 1
ATOM 736 N N . GLU A 1 100 ? 0.860 7.593 9.937 1.00 95.31 100 GLU A N 1
ATOM 737 C CA . GLU A 1 100 ? 2.311 7.504 9.752 1.00 95.31 100 GLU A CA 1
ATOM 738 C C . GLU A 1 100 ? 2.703 6.252 8.959 1.00 95.31 100 GLU A C 1
ATOM 740 O O . GLU A 1 100 ? 3.451 6.345 7.986 1.00 95.31 100 GLU A O 1
ATOM 745 N N . THR A 1 101 ? 2.130 5.099 9.308 1.00 93.88 101 THR A N 1
ATOM 746 C CA . THR A 1 101 ? 2.407 3.820 8.641 1.00 93.88 101 THR A CA 1
ATOM 747 C C . THR A 1 101 ? 1.980 3.855 7.177 1.00 93.88 101 THR A C 1
ATOM 749 O O . THR A 1 101 ? 2.783 3.568 6.288 1.00 93.88 101 THR A O 1
ATOM 752 N N . LEU A 1 102 ? 0.740 4.271 6.898 1.00 92.75 102 LEU A N 1
ATOM 753 C CA . LEU A 1 102 ? 0.224 4.369 5.530 1.00 92.75 102 LEU A CA 1
ATOM 754 C C . LEU A 1 102 ? 0.963 5.438 4.710 1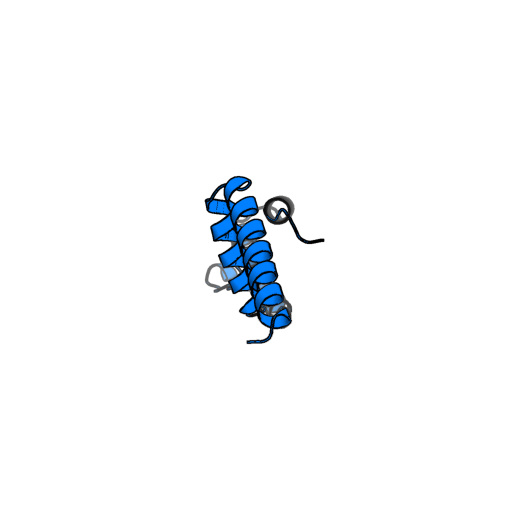.00 92.75 102 LEU A C 1
ATOM 756 O O . LEU A 1 102 ? 1.203 5.243 3.517 1.00 92.75 102 LEU A O 1
ATOM 760 N N . ALA A 1 103 ? 1.368 6.554 5.327 1.00 93.06 103 ALA A N 1
ATOM 761 C CA . ALA A 1 103 ? 2.197 7.565 4.671 1.00 93.06 103 ALA A CA 1
ATOM 762 C C . ALA A 1 103 ? 3.600 7.030 4.344 1.00 93.06 103 ALA A C 1
ATOM 764 O O . ALA A 1 103 ? 4.114 7.294 3.255 1.00 93.06 103 ALA A O 1
ATOM 765 N N . GLY A 1 104 ? 4.193 6.246 5.247 1.00 92.31 104 GLY A N 1
ATOM 766 C CA . GLY A 1 104 ? 5.457 5.547 5.033 1.00 92.31 104 GLY A CA 1
ATOM 767 C C . GLY A 1 104 ? 5.372 4.524 3.900 1.00 92.31 104 GLY A C 1
ATOM 768 O O . GLY A 1 104 ? 6.234 4.512 3.021 1.00 92.31 104 GLY A O 1
ATOM 769 N N . GLU A 1 105 ? 4.300 3.727 3.849 1.00 88.19 105 GLU A N 1
ATOM 770 C CA . GLU A 1 105 ? 4.028 2.822 2.724 1.00 88.19 105 GLU A CA 1
ATOM 771 C C . GLU A 1 105 ? 3.903 3.589 1.407 1.00 88.19 105 GLU A C 1
ATOM 773 O O . GLU A 1 105 ? 4.516 3.208 0.410 1.00 88.19 105 GLU A O 1
ATOM 778 N N . LEU A 1 106 ? 3.155 4.696 1.394 1.00 89.12 106 LEU A N 1
ATOM 779 C CA . LEU A 1 106 ? 2.994 5.523 0.203 1.00 89.12 106 LEU A CA 1
ATOM 780 C C . LEU A 1 106 ? 4.331 6.127 -0.252 1.00 89.12 106 LEU A C 1
ATOM 782 O O . LEU A 1 106 ? 4.618 6.156 -1.449 1.00 89.12 106 LEU A O 1
ATOM 786 N N . ALA A 1 107 ? 5.168 6.578 0.683 1.00 88.31 107 ALA A N 1
ATOM 787 C CA . ALA A 1 107 ? 6.507 7.080 0.390 1.00 88.31 107 ALA A CA 1
ATOM 788 C C . ALA A 1 107 ? 7.424 5.973 -0.157 1.00 88.31 107 ALA A C 1
ATOM 790 O O . ALA A 1 107 ? 8.133 6.187 -1.140 1.00 88.31 107 ALA A O 1
ATOM 791 N N . ALA A 1 108 ? 7.369 4.768 0.413 1.00 84.75 108 ALA A N 1
ATOM 792 C CA . ALA A 1 108 ? 8.114 3.611 -0.075 1.00 84.75 108 ALA A CA 1
ATOM 793 C C . ALA A 1 108 ? 7.639 3.165 -1.467 1.00 84.75 108 ALA A C 1
ATOM 795 O O . ALA A 1 108 ? 8.461 2.836 -2.321 1.00 84.75 108 ALA A O 1
ATOM 796 N N . LEU A 1 109 ? 6.329 3.195 -1.726 1.00 79.38 109 LEU A N 1
ATOM 797 C CA . LEU A 1 109 ? 5.746 2.923 -3.041 1.00 79.38 109 LEU A CA 1
ATOM 798 C C . LEU A 1 109 ? 6.190 3.958 -4.077 1.00 79.38 109 LEU A C 1
ATOM 800 O O . LEU A 1 109 ? 6.518 3.578 -5.201 1.00 79.38 109 LEU A O 1
ATOM 804 N N . LYS A 1 110 ? 6.257 5.239 -3.697 1.00 77.56 110 LYS A N 1
ATOM 805 C CA . LYS A 1 110 ? 6.807 6.303 -4.546 1.00 77.56 110 LYS A CA 1
ATOM 806 C C . LYS A 1 110 ? 8.295 6.082 -4.834 1.00 77.56 110 LYS A C 1
ATOM 808 O O . LYS A 1 110 ? 8.679 6.093 -5.994 1.00 77.56 110 LYS A O 1
ATOM 813 N N . ASN A 1 111 ? 9.112 5.776 -3.824 1.00 76.81 111 ASN A N 1
ATOM 814 C CA . ASN A 1 111 ? 10.554 5.549 -4.003 1.00 76.81 111 ASN A CA 1
ATOM 815 C C . ASN A 1 111 ? 10.897 4.255 -4.761 1.00 76.81 111 ASN A C 1
ATOM 817 O O . ASN A 1 111 ? 11.920 4.195 -5.438 1.00 76.81 111 ASN A O 1
ATOM 821 N N . ARG A 1 112 ? 10.069 3.205 -4.667 1.00 65.06 112 ARG A N 1
ATOM 822 C CA . ARG A 1 112 ? 10.269 1.947 -5.414 1.00 65.06 112 ARG A CA 1
ATOM 823 C C . ARG A 1 112 ? 9.910 2.053 -6.896 1.00 65.06 112 ARG A C 1
ATOM 825 O O . ARG A 1 112 ? 10.273 1.155 -7.651 1.00 65.06 112 ARG A O 1
ATOM 832 N N . ARG A 1 113 ? 9.211 3.109 -7.322 1.00 53.62 113 ARG A N 1
ATOM 833 C CA . ARG A 1 113 ? 8.972 3.420 -8.736 1.00 53.62 113 ARG A CA 1
ATOM 834 C C . ARG A 1 113 ? 10.025 4.440 -9.191 1.00 53.62 113 ARG A C 1
ATOM 836 O O . ARG A 1 113 ? 9.789 5.631 -9.030 1.00 53.62 113 ARG A O 1
ATOM 843 N N . PRO A 1 114 ? 11.175 4.023 -9.759 1.00 44.56 114 PRO A N 1
ATOM 844 C CA . PRO A 1 114 ? 12.251 4.958 -10.091 1.00 44.56 114 PRO A CA 1
ATOM 845 C C . PRO A 1 114 ? 11.902 5.999 -11.168 1.00 44.56 114 PRO A C 1
ATOM 847 O O . PRO A 1 114 ? 12.691 6.913 -11.361 1.00 44.56 114 PRO A O 1
ATOM 850 N N . LEU A 1 115 ? 10.769 5.909 -11.873 1.00 50.47 115 LEU A N 1
ATOM 851 C CA . LEU A 1 115 ? 10.455 6.791 -12.999 1.00 50.47 115 LEU A CA 1
ATOM 852 C C . LEU A 1 115 ? 8.942 6.967 -13.150 1.00 50.47 115 LEU A C 1
ATOM 854 O O . LEU A 1 115 ? 8.281 6.044 -13.603 1.00 50.47 115 LEU A O 1
ATOM 858 N N . HIS A 1 116 ? 8.421 8.146 -12.815 1.00 41.66 116 HIS A N 1
ATOM 859 C CA . HIS A 1 116 ? 7.348 8.824 -13.550 1.00 41.66 116 HIS A CA 1
ATOM 860 C C . HIS A 1 116 ? 7.454 10.319 -13.211 1.00 41.66 116 HIS A C 1
ATOM 862 O O . HIS A 1 116 ? 7.209 10.682 -12.066 1.00 41.66 116 HIS A O 1
ATOM 868 N N . PHE A 1 117 ? 7.914 11.077 -14.214 1.00 44.44 117 PHE A N 1
ATOM 869 C CA . PHE A 1 117 ? 7.958 12.538 -14.405 1.00 44.44 117 PHE A CA 1
ATOM 870 C C . PHE A 1 117 ? 7.650 13.447 -13.207 1.00 44.44 117 PHE A C 1
ATOM 872 O O . PHE A 1 117 ? 6.493 13.444 -12.734 1.00 44.44 117 PHE A O 1
#

Foldseek 3Di:
DDPVVVVVVVVVCCVVVVVVVVCPVVDDPVVVVVVVVVVVCVVVPPPPPVVVVVVVVVVLVVQCVPPNLCSCPPDDDPDPLVVVLSVCVNVVHDPVVSVVVSVVVVVVVVVVPVDDD

pLDDT: mean 81.17, std 11.37, range [41.66, 95.31]

Secondary structure (DSSP, 8-state):
--HHHHHHHHHHHHHHHHHHHHHHHHS-HHHHHHHHHHHHHHHS-----GGGHHHHHHHHHHHHHHH-GGGGTT---SSHHHHHHHHHHHTT--HHHHHHHHHHHHHHHHHH-----

Radius of gyration: 23.94 Å; chains: 1; bounding box: 48×22×72 Å